Protein AF-A0A358HYI5-F1 (afdb_monomer)

Organism: NCBI:txid168935

Solvent-accessible surface area (backbone atoms only — not comparable to full-atom values): 5544 Å² total; per-residue (Å²): 116,71,69,62,54,53,60,59,51,48,58,60,52,54,54,55,54,52,51,54,52,51,51,53,50,51,51,50,52,52,49,50,50,56,52,50,48,67,70,64,60,53,47,58,78,75,46,72,65,93,48,80,35,73,45,78,46,78,45,68,49,70,71,65,97,48,68,67,61,52,51,52,50,52,53,51,70,72,36,86,46,51,75,44,76,46,77,46,80,56,52,92,81

Structure (mmCIF, N/CA/C/O backbone):
data_AF-A0A358HYI5-F1
#
_entry.id   AF-A0A358HYI5-F1
#
loop_
_atom_site.group_PDB
_atom_site.id
_atom_site.type_symbol
_atom_site.label_atom_id
_atom_site.label_alt_id
_atom_site.label_comp_id
_atom_site.label_asym_id
_atom_site.label_entity_id
_atom_site.label_seq_id
_atom_site.pdbx_PDB_ins_code
_atom_site.Cartn_x
_atom_site.Cartn_y
_atom_site.Cartn_z
_atom_site.occupancy
_atom_site.B_iso_or_equiv
_atom_site.auth_seq_id
_atom_site.auth_comp_id
_atom_site.auth_asym_id
_atom_site.auth_atom_id
_atom_site.pdbx_PDB_model_num
ATOM 1 N N . MET A 1 1 ? 47.842 -2.007 -53.124 1.00 54.81 1 MET A N 1
ATOM 2 C CA . MET A 1 1 ? 46.632 -1.238 -53.484 1.00 54.81 1 MET A CA 1
ATOM 3 C C . MET A 1 1 ? 45.331 -2.031 -53.332 1.00 54.81 1 MET A C 1
ATOM 5 O O . MET A 1 1 ? 44.345 -1.418 -52.960 1.00 54.81 1 MET A O 1
ATOM 9 N N . ALA A 1 2 ? 45.286 -3.355 -53.563 1.00 57.66 2 ALA A N 1
ATOM 10 C CA . ALA A 1 2 ? 44.083 -4.156 -53.260 1.00 57.66 2 ALA A CA 1
ATOM 11 C C . ALA A 1 2 ? 43.869 -4.386 -51.744 1.00 57.66 2 ALA A C 1
ATOM 13 O O . ALA A 1 2 ? 42.756 -4.249 -51.254 1.00 57.66 2 ALA A O 1
ATOM 14 N N . LEU A 1 3 ? 44.949 -4.627 -50.986 1.00 61.22 3 LEU A N 1
ATOM 15 C CA . LEU A 1 3 ? 44.914 -4.815 -49.524 1.00 61.22 3 LEU A CA 1
ATOM 16 C C . LEU A 1 3 ? 44.390 -3.588 -48.753 1.00 61.22 3 LEU A C 1
ATOM 18 O O . LEU A 1 3 ? 43.674 -3.732 -47.766 1.00 61.22 3 LEU A O 1
ATOM 22 N N . ASP A 1 4 ? 44.698 -2.377 -49.219 1.00 62.78 4 ASP A N 1
ATOM 23 C CA . ASP A 1 4 ? 44.260 -1.134 -48.570 1.00 62.78 4 ASP A CA 1
ATOM 24 C C . ASP A 1 4 ? 42.750 -0.891 -48.738 1.00 62.78 4 ASP A C 1
ATOM 26 O O . ASP A 1 4 ? 42.096 -0.338 -47.851 1.00 62.78 4 ASP A O 1
ATOM 30 N N . ALA A 1 5 ? 42.180 -1.337 -49.864 1.00 61.59 5 ALA A N 1
ATOM 31 C CA . ALA A 1 5 ? 40.752 -1.221 -50.152 1.00 61.59 5 ALA A CA 1
ATOM 32 C C . ALA A 1 5 ? 39.908 -2.149 -49.260 1.00 61.59 5 ALA A C 1
ATOM 34 O O . ALA A 1 5 ? 38.858 -1.731 -48.759 1.00 61.59 5 ALA A O 1
ATOM 35 N N . ASP A 1 6 ? 40.395 -3.362 -48.988 1.00 62.91 6 ASP A N 1
ATOM 36 C CA . ASP A 1 6 ? 39.712 -4.326 -48.118 1.00 62.91 6 ASP A CA 1
ATOM 37 C C . ASP A 1 6 ? 39.726 -3.893 -46.643 1.00 62.91 6 ASP A C 1
ATOM 39 O O . ASP A 1 6 ? 38.692 -3.952 -45.972 1.00 62.91 6 ASP A O 1
ATOM 43 N N . ILE A 1 7 ? 40.839 -3.333 -46.147 1.00 65.81 7 ILE A N 1
ATOM 44 C CA . ILE A 1 7 ? 40.928 -2.800 -44.771 1.00 65.81 7 ILE A CA 1
ATOM 45 C C . ILE A 1 7 ? 39.951 -1.627 -44.548 1.00 65.81 7 ILE A C 1
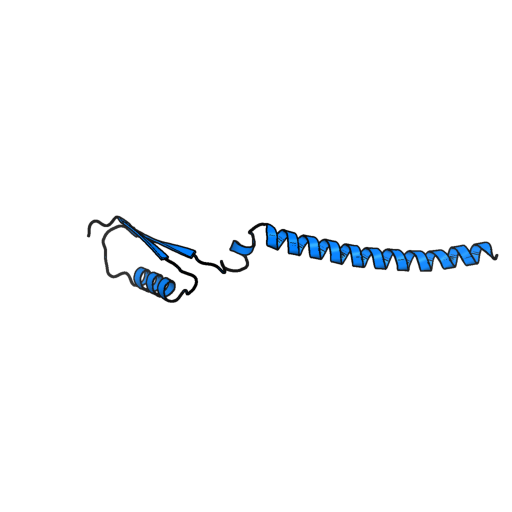ATOM 47 O O . ILE A 1 7 ? 39.370 -1.471 -43.465 1.00 65.81 7 ILE A O 1
ATOM 51 N N . LEU A 1 8 ? 39.721 -0.802 -45.573 1.00 62.44 8 LEU A N 1
ATOM 52 C CA . LEU A 1 8 ? 38.768 0.312 -45.517 1.00 62.44 8 LEU A CA 1
ATOM 53 C C . LEU A 1 8 ? 37.301 -0.152 -45.553 1.00 62.44 8 LEU A C 1
ATOM 55 O O . LEU A 1 8 ? 36.445 0.462 -44.900 1.00 62.44 8 LEU A O 1
ATOM 59 N N . LEU A 1 9 ? 36.998 -1.236 -46.275 1.00 62.25 9 LEU A N 1
ATOM 60 C CA . LEU A 1 9 ? 35.659 -1.834 -46.334 1.00 62.25 9 LEU A CA 1
ATOM 61 C C . LEU A 1 9 ? 35.267 -2.505 -45.011 1.00 62.25 9 LEU A C 1
ATOM 63 O O . LEU A 1 9 ? 34.123 -2.360 -44.557 1.00 62.25 9 LEU A O 1
ATOM 67 N N . ASP A 1 10 ? 36.214 -3.162 -44.345 1.00 61.56 10 ASP A N 1
ATOM 68 C CA . ASP A 1 10 ? 35.930 -3.939 -43.138 1.00 61.56 10 ASP A CA 1
ATOM 69 C C . ASP A 1 10 ? 35.599 -3.056 -41.923 1.00 61.56 10 ASP A C 1
ATOM 71 O O . ASP A 1 10 ? 34.673 -3.336 -41.152 1.00 61.56 10 ASP A O 1
ATOM 75 N N . ARG A 1 11 ? 36.225 -1.873 -41.825 1.00 62.28 11 ARG A N 1
ATOM 76 C CA . ARG A 1 11 ? 35.880 -0.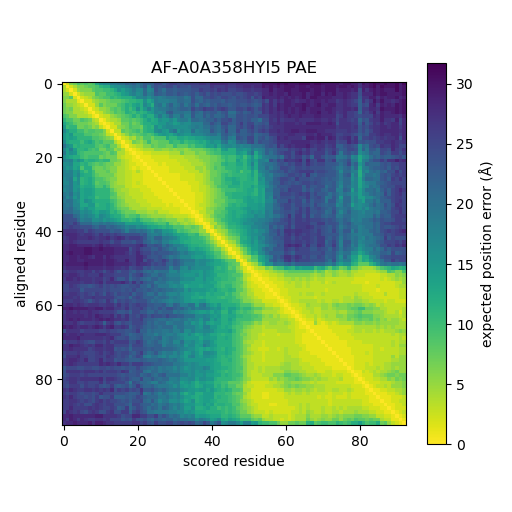855 -40.811 1.00 62.28 11 ARG A CA 1
ATOM 77 C C . ARG A 1 11 ? 34.415 -0.411 -40.868 1.00 62.28 11 ARG A C 1
ATOM 79 O O . ARG A 1 11 ? 33.824 -0.093 -39.831 1.00 62.28 11 ARG A O 1
ATOM 86 N N . ARG A 1 12 ? 33.807 -0.374 -42.059 1.00 60.69 12 ARG A N 1
ATOM 87 C CA . ARG A 1 12 ? 32.389 0.001 -42.228 1.00 60.69 12 ARG A CA 1
ATOM 88 C C . ARG A 1 12 ? 31.449 -1.130 -41.814 1.00 60.69 12 ARG A C 1
ATOM 90 O O . ARG A 1 12 ? 30.383 -0.855 -41.257 1.00 60.69 12 ARG A O 1
ATOM 97 N N . ARG A 1 13 ? 31.838 -2.388 -42.050 1.00 58.28 13 ARG A N 1
ATOM 98 C CA . ARG A 1 13 ? 31.078 -3.574 -41.624 1.00 58.28 13 ARG A CA 1
ATOM 99 C C . ARG A 1 13 ? 31.120 -3.767 -40.111 1.00 58.28 13 ARG A C 1
ATOM 101 O O . ARG A 1 13 ? 30.063 -3.962 -39.508 1.00 58.28 13 ARG A O 1
ATOM 108 N N . LEU A 1 14 ? 32.293 -3.611 -39.498 1.00 59.66 14 LEU A N 1
ATOM 109 C CA . LEU A 1 14 ? 32.480 -3.739 -38.048 1.00 59.66 14 LEU A CA 1
ATOM 110 C C . LEU A 1 14 ? 31.653 -2.710 -37.260 1.00 59.66 14 LEU A C 1
ATOM 112 O O . LEU A 1 14 ? 31.036 -3.046 -36.254 1.00 59.66 14 LEU A O 1
ATOM 116 N N . LYS A 1 15 ? 31.519 -1.469 -37.753 1.00 60.12 15 LYS A N 1
ATOM 117 C CA . LYS A 1 15 ? 30.635 -0.470 -37.118 1.00 60.12 15 LYS A CA 1
ATOM 118 C C . LYS A 1 15 ? 29.158 -0.884 -37.106 1.00 60.12 15 LYS A C 1
ATOM 120 O O . LYS A 1 15 ? 28.452 -0.595 -36.141 1.00 60.12 15 LYS A O 1
ATOM 125 N N . LYS A 1 16 ? 28.680 -1.562 -38.156 1.00 64.19 16 LYS A N 1
ATOM 126 C CA . LYS A 1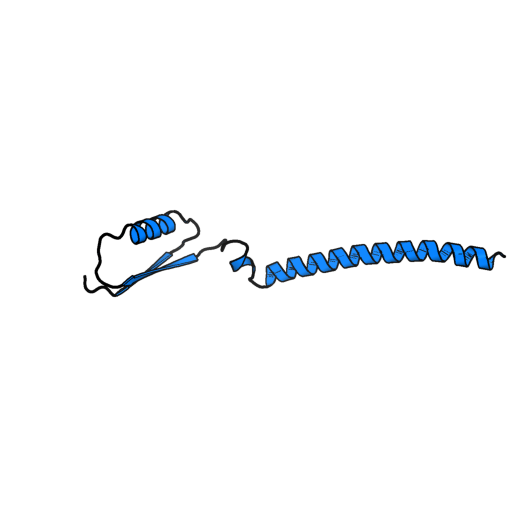 16 ? 27.281 -2.012 -38.244 1.00 64.19 16 LYS A CA 1
ATOM 127 C C . LYS A 1 16 ? 26.994 -3.209 -37.342 1.00 64.19 16 LYS A C 1
ATOM 129 O O . LYS A 1 16 ? 25.888 -3.292 -36.813 1.00 64.19 16 LYS A O 1
ATOM 134 N N . SER A 1 17 ? 27.952 -4.118 -37.150 1.00 65.31 17 SER A N 1
ATOM 135 C CA . SER A 1 17 ? 27.758 -5.255 -36.242 1.00 65.31 17 SER A CA 1
ATOM 136 C C . SER A 1 17 ? 27.706 -4.791 -34.788 1.00 65.31 17 SER A C 1
ATOM 138 O O . SER A 1 17 ? 26.790 -5.174 -34.063 1.00 65.31 17 SER A O 1
ATOM 140 N N . VAL A 1 18 ? 28.603 -3.883 -34.393 1.00 72.38 18 VAL A N 1
ATOM 141 C CA . VAL A 1 18 ? 28.646 -3.342 -33.028 1.00 72.38 18 VAL A CA 1
ATOM 142 C C . VAL A 1 18 ? 27.363 -2.583 -32.693 1.00 72.38 18 VAL A C 1
ATOM 144 O O . VAL A 1 18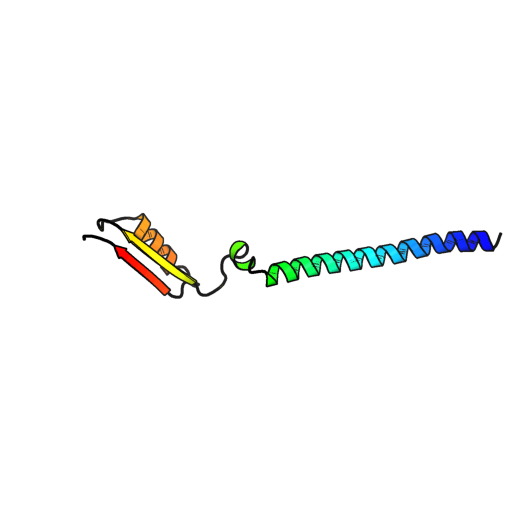 ? 26.850 -2.721 -31.588 1.00 72.38 18 VAL A O 1
ATOM 147 N N . PHE A 1 19 ? 26.778 -1.836 -33.637 1.00 75.25 19 PHE A N 1
ATOM 148 C CA . PHE A 1 19 ? 25.510 -1.145 -33.383 1.00 75.25 19 PHE A CA 1
ATOM 149 C C . PHE A 1 19 ? 24.350 -2.112 -33.095 1.00 75.25 19 PHE A C 1
ATOM 151 O O . PHE A 1 19 ? 23.582 -1.870 -32.168 1.00 75.25 19 PHE A O 1
ATOM 158 N N . ARG A 1 20 ? 24.255 -3.241 -33.814 1.00 80.44 20 ARG A N 1
ATOM 159 C CA . ARG A 1 20 ? 23.235 -4.271 -33.529 1.00 80.44 20 ARG A CA 1
ATOM 160 C C . ARG A 1 20 ? 23.392 -4.831 -32.121 1.00 80.44 20 ARG A C 1
ATOM 162 O O . ARG A 1 20 ? 22.411 -4.928 -31.392 1.00 80.44 20 ARG A O 1
ATOM 169 N N . TRP A 1 21 ? 24.628 -5.126 -31.724 1.00 88.75 21 TRP A N 1
ATOM 170 C CA . TRP A 1 21 ? 24.925 -5.594 -30.371 1.00 88.75 21 TRP A CA 1
ATOM 171 C C . TRP A 1 21 ? 24.594 -4.551 -29.303 1.00 88.75 21 TRP A C 1
ATOM 173 O O . TRP A 1 21 ? 24.082 -4.914 -28.250 1.00 88.75 21 TRP A O 1
ATOM 183 N N . ARG A 1 22 ? 24.793 -3.256 -29.582 1.00 86.19 22 ARG A N 1
ATOM 184 C CA . ARG A 1 22 ? 24.390 -2.178 -28.663 1.00 86.19 22 ARG A CA 1
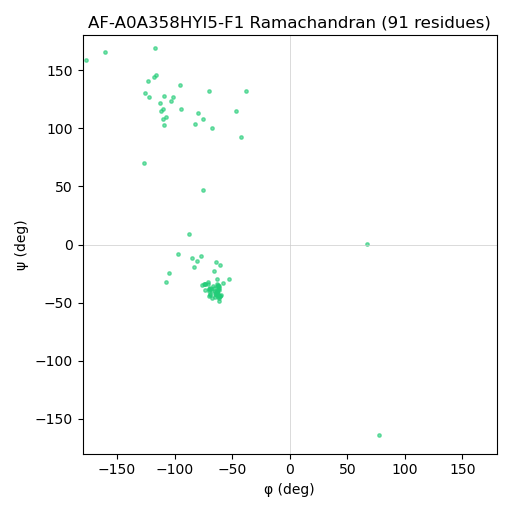ATOM 185 C C . ARG A 1 22 ? 22.874 -2.104 -28.476 1.00 86.19 22 ARG A C 1
ATOM 187 O O . ARG A 1 22 ? 22.433 -1.909 -27.351 1.00 86.19 22 ARG A O 1
ATOM 194 N N . VAL A 1 23 ? 22.086 -2.293 -29.536 1.00 87.81 23 VAL A N 1
ATOM 195 C CA . VAL A 1 23 ? 20.613 -2.308 -29.446 1.00 87.81 23 VAL A CA 1
ATOM 196 C C . VAL A 1 23 ? 20.122 -3.528 -28.668 1.00 87.81 23 VAL A C 1
ATOM 198 O O . VAL A 1 23 ? 19.310 -3.382 -27.760 1.00 87.81 23 VAL A O 1
ATOM 201 N N . VAL A 1 24 ? 20.655 -4.717 -28.965 1.00 90.25 24 VAL A N 1
ATOM 202 C CA . VAL A 1 24 ? 20.304 -5.947 -28.235 1.00 90.25 24 VAL A CA 1
ATOM 203 C C . VAL A 1 24 ? 20.666 -5.825 -26.754 1.00 90.25 24 VAL A C 1
ATOM 205 O O . VAL A 1 24 ? 19.845 -6.150 -25.903 1.00 90.25 24 VAL A O 1
ATOM 208 N N . ALA A 1 25 ? 21.852 -5.299 -26.436 1.00 89.75 25 ALA A N 1
ATOM 209 C CA . ALA A 1 25 ? 22.267 -5.069 -25.055 1.00 89.75 25 ALA A CA 1
ATOM 210 C C . ALA A 1 25 ? 21.353 -4.062 -24.340 1.00 89.75 25 ALA A C 1
ATOM 212 O O . ALA A 1 25 ? 20.958 -4.305 -23.205 1.00 89.75 25 ALA A O 1
ATOM 213 N N . ALA A 1 26 ? 20.969 -2.966 -25.003 1.00 91.25 26 ALA A N 1
ATOM 214 C CA . ALA A 1 26 ? 20.044 -1.991 -24.430 1.00 91.25 26 ALA A CA 1
ATOM 215 C C . ALA A 1 26 ? 18.672 -2.613 -24.122 1.00 91.25 26 ALA A C 1
ATOM 217 O O . ALA A 1 26 ? 18.145 -2.411 -23.030 1.00 91.25 26 ALA A O 1
ATOM 218 N N . ILE A 1 27 ? 18.125 -3.417 -25.041 1.00 92.38 27 ILE A N 1
ATOM 219 C CA . ILE A 1 27 ? 16.857 -4.133 -24.834 1.00 92.38 27 ILE A CA 1
ATOM 220 C C . ILE A 1 27 ? 16.986 -5.146 -23.691 1.00 92.38 27 ILE A C 1
ATOM 222 O O . ILE A 1 27 ? 16.102 -5.218 -22.843 1.00 92.38 27 ILE A O 1
ATOM 226 N N . ALA A 1 28 ? 18.090 -5.895 -23.632 1.00 92.75 28 ALA A N 1
ATOM 227 C CA . ALA A 1 28 ? 18.333 -6.864 -22.568 1.00 92.75 28 ALA A CA 1
ATOM 228 C C . ALA A 1 28 ? 18.414 -6.192 -21.188 1.00 92.75 28 ALA A C 1
ATOM 230 O O . ALA A 1 28 ? 17.790 -6.665 -20.243 1.00 92.75 28 ALA A O 1
ATOM 231 N N . VAL A 1 29 ? 19.118 -5.060 -21.076 1.00 93.44 29 VAL A N 1
ATOM 232 C CA . VAL A 1 29 ? 19.176 -4.274 -19.833 1.00 93.44 29 VAL A CA 1
ATOM 233 C C . VAL A 1 29 ? 17.786 -3.773 -19.445 1.00 93.44 29 VAL A C 1
ATOM 235 O O . VAL A 1 29 ? 17.389 -3.928 -18.292 1.00 93.44 29 VAL A O 1
ATOM 238 N N . LEU A 1 30 ? 17.021 -3.232 -20.399 1.00 91.75 30 LEU A N 1
ATOM 239 C CA . LEU A 1 30 ? 15.657 -2.767 -20.143 1.00 91.75 30 LEU A CA 1
ATOM 240 C C . LEU A 1 30 ? 14.759 -3.911 -19.639 1.00 91.75 30 LEU A C 1
ATOM 242 O O . LEU A 1 30 ? 14.033 -3.743 -18.664 1.00 91.75 30 LEU A O 1
ATOM 246 N N . ALA A 1 31 ? 14.852 -5.091 -20.258 1.00 88.94 31 ALA A N 1
ATOM 247 C CA . ALA A 1 31 ? 14.101 -6.276 -19.855 1.00 88.94 31 ALA A CA 1
ATOM 248 C C . ALA A 1 31 ? 14.485 -6.758 -18.446 1.00 88.94 31 ALA A C 1
ATOM 250 O O . ALA A 1 31 ? 13.603 -7.072 -17.652 1.00 88.94 31 ALA A O 1
ATOM 251 N N . VAL A 1 32 ? 15.778 -6.764 -18.103 1.00 88.94 32 VAL A N 1
ATOM 252 C CA . VAL A 1 32 ? 16.251 -7.120 -16.754 1.00 88.94 32 VAL A CA 1
ATOM 253 C C . VAL A 1 32 ? 15.728 -6.138 -15.709 1.00 88.94 32 VAL A C 1
ATOM 255 O O . VAL A 1 32 ? 15.300 -6.573 -14.644 1.00 88.94 32 VAL A O 1
ATOM 258 N N . ILE A 1 33 ? 15.709 -4.837 -16.011 1.00 85.38 33 ILE A N 1
ATOM 259 C CA . ILE A 1 33 ? 15.136 -3.826 -15.113 1.00 85.38 33 ILE A CA 1
ATOM 260 C C . ILE A 1 33 ? 13.644 -4.095 -14.901 1.00 85.38 33 ILE A C 1
ATOM 262 O O . ILE A 1 33 ? 13.202 -4.148 -13.759 1.00 85.38 33 ILE A O 1
ATOM 266 N N . LEU A 1 34 ? 12.879 -4.319 -15.974 1.00 81.94 34 LEU A N 1
ATOM 267 C CA . LEU A 1 34 ? 11.436 -4.576 -15.892 1.00 81.94 34 LEU A CA 1
ATOM 268 C C . LEU A 1 34 ? 11.111 -5.851 -15.098 1.00 81.94 34 LEU A C 1
ATOM 270 O O . LEU A 1 34 ? 10.238 -5.834 -14.232 1.00 81.94 34 LEU A O 1
ATOM 274 N N . ILE A 1 35 ? 11.837 -6.944 -15.348 1.00 81.44 35 ILE A N 1
ATOM 275 C CA . ILE A 1 35 ? 11.655 -8.217 -14.635 1.00 81.44 35 ILE A CA 1
ATOM 276 C C . ILE A 1 35 ? 12.109 -8.091 -13.174 1.00 81.44 35 ILE A C 1
ATOM 278 O O . ILE A 1 35 ? 11.425 -8.564 -12.267 1.00 81.44 35 ILE A O 1
ATOM 282 N N . GLY A 1 36 ? 13.240 -7.423 -12.932 1.00 77.06 36 GLY A N 1
ATOM 283 C CA . GLY A 1 36 ? 13.758 -7.168 -11.590 1.00 77.06 36 GLY A CA 1
ATOM 284 C C . GLY A 1 36 ? 12.798 -6.324 -10.753 1.00 77.06 36 GLY A C 1
ATOM 285 O O . GLY A 1 36 ? 12.578 -6.624 -9.581 1.00 77.06 36 GLY A O 1
ATOM 286 N N . LEU A 1 37 ? 12.156 -5.321 -11.354 1.00 67.81 37 LEU A N 1
ATOM 287 C CA . LEU A 1 37 ? 11.147 -4.508 -10.674 1.00 67.81 37 LEU A CA 1
ATOM 288 C C . LEU A 1 37 ? 9.870 -5.306 -10.372 1.00 67.81 37 LEU A C 1
ATOM 290 O O . LEU A 1 37 ? 9.311 -5.176 -9.285 1.00 67.81 37 LEU A O 1
ATOM 294 N N . ALA A 1 38 ? 9.449 -6.184 -11.286 1.00 62.78 38 ALA A N 1
ATOM 295 C CA . ALA A 1 38 ? 8.287 -7.046 -11.076 1.00 62.78 38 ALA A CA 1
ATOM 296 C C . ALA A 1 38 ? 8.508 -8.087 -9.958 1.00 62.78 38 ALA A C 1
ATOM 298 O O . ALA A 1 38 ? 7.583 -8.387 -9.204 1.00 62.78 38 ALA A O 1
ATOM 299 N N . GLY A 1 39 ? 9.727 -8.623 -9.824 1.00 60.72 39 GLY A N 1
ATOM 300 C CA . GLY A 1 39 ? 10.060 -9.655 -8.833 1.00 60.72 39 GLY A CA 1
ATOM 301 C C . GLY A 1 39 ? 10.395 -9.139 -7.428 1.00 60.72 39 GLY A C 1
ATOM 302 O O . GLY A 1 39 ? 10.320 -9.898 -6.467 1.00 60.72 39 GLY A O 1
ATOM 303 N N . THR A 1 40 ? 10.754 -7.862 -7.272 1.00 58.91 40 THR A N 1
ATOM 304 C CA . THR A 1 40 ? 11.281 -7.318 -6.001 1.00 58.91 40 THR A CA 1
ATOM 305 C C . THR A 1 40 ? 10.212 -6.819 -5.026 1.00 58.91 40 THR A C 1
ATOM 307 O O . THR A 1 40 ? 10.541 -6.205 -4.017 1.00 58.91 40 THR A O 1
ATOM 310 N N . GLY A 1 41 ? 8.921 -7.057 -5.280 1.00 53.50 41 GLY A N 1
ATOM 311 C CA . GLY A 1 41 ? 7.850 -6.610 -4.377 1.00 53.50 41 GLY A CA 1
ATOM 312 C C . GLY A 1 41 ? 7.686 -5.084 -4.290 1.00 53.50 41 GLY A C 1
ATOM 313 O O . GLY A 1 41 ? 6.766 -4.619 -3.622 1.00 53.50 41 GLY A O 1
ATOM 314 N N . LEU A 1 42 ? 8.505 -4.312 -5.021 1.00 49.81 42 LEU A N 1
ATOM 315 C CA . LEU A 1 42 ? 8.376 -2.864 -5.241 1.00 49.81 42 LEU A CA 1
ATOM 316 C C . LEU A 1 42 ? 7.057 -2.489 -5.931 1.00 49.81 42 LEU A C 1
ATOM 318 O O . LEU A 1 42 ? 6.606 -1.350 -5.807 1.00 49.81 42 LEU A O 1
ATOM 322 N N . ASN A 1 43 ? 6.386 -3.460 -6.561 1.00 51.38 43 ASN A N 1
ATOM 323 C CA . ASN A 1 43 ? 4.992 -3.318 -6.972 1.00 51.38 43 ASN A CA 1
ATOM 324 C C . ASN A 1 43 ? 4.086 -2.879 -5.819 1.00 51.38 43 ASN A C 1
ATOM 326 O O . ASN A 1 43 ? 3.160 -2.143 -6.091 1.00 51.38 43 ASN A O 1
ATOM 330 N N . LYS A 1 44 ? 4.366 -3.218 -4.550 1.00 50.84 44 LYS A N 1
ATOM 331 C CA . LYS A 1 44 ? 3.540 -2.779 -3.410 1.00 50.84 44 LYS A CA 1
ATOM 332 C C . LYS A 1 44 ? 3.564 -1.265 -3.160 1.00 50.84 44 LYS A C 1
ATOM 334 O O . LYS A 1 44 ? 2.653 -0.764 -2.514 1.00 50.84 44 LYS A O 1
ATOM 339 N N . GLY A 1 45 ? 4.603 -0.555 -3.611 1.00 46.56 45 GLY A N 1
ATOM 340 C CA . GLY A 1 45 ? 4.774 0.879 -3.347 1.00 46.56 45 GLY A CA 1
ATOM 341 C C . GLY A 1 45 ? 4.480 1.797 -4.536 1.00 46.56 45 GLY A C 1
ATOM 342 O O . GLY A 1 45 ? 4.176 2.965 -4.324 1.00 46.56 45 GLY A O 1
ATOM 343 N N . VAL A 1 46 ? 4.581 1.297 -5.775 1.00 50.66 46 VAL A N 1
ATOM 344 C CA . VAL A 1 46 ? 4.449 2.118 -7.002 1.00 50.66 46 VAL A CA 1
ATOM 345 C C . VAL A 1 46 ? 3.135 1.859 -7.746 1.00 50.66 46 VAL A C 1
ATOM 347 O O . VAL A 1 46 ? 2.566 2.781 -8.323 1.00 50.66 46 VAL A O 1
ATOM 350 N N . PHE A 1 47 ? 2.623 0.630 -7.697 1.00 52.03 47 PHE A N 1
ATOM 351 C CA . PHE A 1 47 ? 1.279 0.286 -8.146 1.00 52.03 47 PHE A CA 1
ATOM 352 C C . PHE A 1 47 ? 0.489 -0.015 -6.878 1.00 52.03 47 PHE A C 1
ATOM 354 O O . PHE A 1 47 ? 0.722 -1.053 -6.270 1.00 52.03 47 PHE A O 1
ATOM 361 N N . GLY A 1 48 ? -0.354 0.918 -6.419 1.00 51.91 48 GLY A N 1
ATOM 362 C CA . GLY A 1 48 ? -1.157 0.748 -5.199 1.00 51.91 48 GLY A CA 1
ATOM 363 C C . GLY A 1 48 ? -1.654 -0.690 -5.069 1.00 51.91 48 GLY A C 1
ATOM 364 O O . GLY A 1 48 ? -2.053 -1.281 -6.067 1.00 51.91 48 GLY A O 1
ATOM 365 N N . THR A 1 49 ? -1.478 -1.277 -3.886 1.00 55.03 49 THR A N 1
ATOM 366 C CA . THR A 1 49 ? -1.660 -2.703 -3.591 1.00 55.03 49 THR A CA 1
ATOM 367 C C . THR A 1 49 ? -2.911 -3.284 -4.262 1.00 55.03 49 THR A C 1
ATOM 369 O O . THR A 1 49 ? -3.981 -3.235 -3.680 1.00 55.03 49 THR A O 1
ATOM 372 N N . LEU A 1 50 ? -2.757 -3.839 -5.471 1.00 57.72 50 LEU A N 1
ATOM 373 C CA . LEU A 1 50 ? -3.819 -4.409 -6.321 1.00 57.72 50 LEU A CA 1
ATOM 374 C C . LEU A 1 50 ? -4.284 -5.779 -5.802 1.00 57.72 50 LEU A C 1
ATOM 376 O O . LEU A 1 50 ? -4.319 -6.768 -6.537 1.00 57.72 50 LEU A O 1
ATOM 380 N N . GLY A 1 51 ? -4.535 -5.892 -4.505 1.00 68.31 51 GLY A N 1
ATOM 381 C CA . GLY A 1 51 ? -4.937 -7.157 -3.927 1.00 68.31 51 GLY A CA 1
ATOM 382 C C . GLY A 1 51 ? -5.624 -7.023 -2.578 1.00 68.31 51 GLY A C 1
ATOM 383 O O . GLY A 1 51 ? -5.501 -5.984 -1.931 1.00 68.31 51 GLY A O 1
ATOM 384 N N . PRO A 1 52 ? -6.283 -8.114 -2.143 1.00 76.50 52 PRO A N 1
ATOM 385 C CA . PRO A 1 52 ? -6.998 -8.195 -0.879 1.00 76.50 52 PRO A CA 1
ATOM 386 C C . PRO A 1 52 ? -6.166 -7.640 0.274 1.00 76.50 52 PRO A C 1
ATOM 388 O O . PRO A 1 52 ? -5.120 -8.203 0.617 1.00 76.50 52 PRO A O 1
ATOM 391 N N . ARG A 1 53 ? -6.624 -6.546 0.878 1.00 78.94 53 ARG A N 1
ATOM 392 C CA . ARG A 1 53 ? -5.985 -5.939 2.044 1.00 78.94 53 ARG A CA 1
ATOM 393 C C . ARG A 1 53 ? -6.897 -6.000 3.257 1.00 78.94 53 ARG A C 1
ATOM 395 O O . ARG A 1 53 ? -8.116 -5.914 3.153 1.00 78.94 53 ARG A O 1
ATOM 402 N N . ILE A 1 54 ? -6.275 -6.154 4.416 1.00 84.62 54 ILE A N 1
ATOM 403 C CA . ILE A 1 54 ? -6.940 -6.017 5.707 1.00 84.62 54 ILE A CA 1
ATOM 404 C C . ILE A 1 54 ? -6.561 -4.640 6.240 1.00 84.62 54 ILE A C 1
ATOM 406 O O . ILE A 1 54 ? -5.375 -4.299 6.265 1.00 84.62 54 ILE A O 1
ATOM 410 N N . VAL A 1 55 ? -7.559 -3.844 6.610 1.00 89.69 55 VAL A N 1
ATOM 411 C CA . VAL A 1 55 ? -7.356 -2.511 7.187 1.00 89.69 55 VAL A CA 1
ATOM 412 C C . VAL A 1 55 ? -7.399 -2.616 8.704 1.00 89.69 55 VAL A C 1
ATOM 414 O O . VAL A 1 55 ? -8.234 -3.323 9.258 1.00 89.69 55 VAL A O 1
ATOM 417 N N . GLU A 1 56 ? -6.494 -1.922 9.380 1.00 89.38 56 GLU A N 1
ATOM 418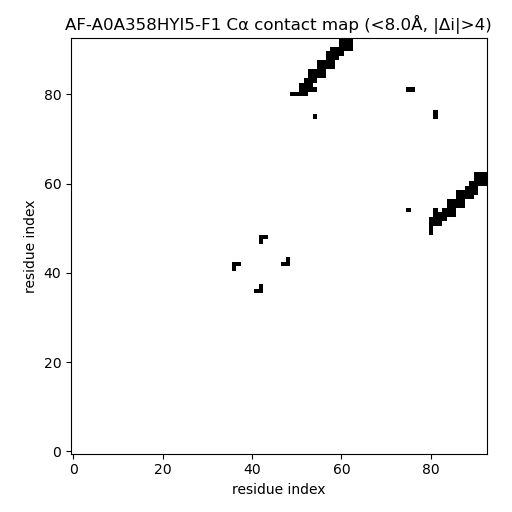 C CA . GLU A 1 56 ? -6.462 -1.836 10.837 1.00 89.38 56 GLU A CA 1
ATOM 419 C C . GLU A 1 56 ? -6.869 -0.424 11.260 1.00 89.38 56 GLU A C 1
ATOM 421 O O . GLU A 1 56 ? -6.323 0.558 10.755 1.00 89.38 56 GLU A O 1
ATOM 426 N N . VAL A 1 57 ? -7.845 -0.331 12.161 1.00 89.88 57 VAL A N 1
ATOM 427 C CA . VAL A 1 57 ? -8.367 0.926 12.704 1.00 89.88 57 VAL A CA 1
ATOM 428 C C . VAL A 1 57 ? -8.208 0.895 14.216 1.00 89.88 57 VAL A C 1
ATOM 430 O O . VAL A 1 57 ? -8.676 -0.034 14.871 1.00 89.88 57 VAL A O 1
ATOM 433 N N . THR A 1 58 ? -7.582 1.923 14.777 1.00 89.75 58 THR A N 1
ATOM 434 C CA . THR A 1 58 ? -7.362 2.039 16.221 1.00 89.75 58 THR A CA 1
ATOM 435 C C . THR A 1 58 ? -8.185 3.194 16.774 1.00 89.75 58 THR A C 1
ATOM 437 O O . THR A 1 58 ? -8.033 4.333 16.340 1.00 89.75 58 THR A O 1
ATOM 440 N N . ILE A 1 59 ? -9.062 2.890 17.727 1.00 89.50 59 ILE A N 1
ATOM 441 C CA . ILE A 1 59 ? -9.916 3.838 18.441 1.00 89.50 59 ILE A CA 1
ATOM 442 C C . ILE A 1 59 ? -9.363 3.965 19.859 1.00 89.50 59 ILE A C 1
ATOM 444 O O . ILE A 1 59 ? -9.455 3.028 20.655 1.00 89.50 59 ILE A O 1
ATOM 448 N N . GLU A 1 60 ? -8.783 5.119 20.172 1.00 89.12 60 GLU A N 1
ATOM 449 C CA . GLU A 1 60 ? -8.185 5.421 21.473 1.00 89.12 60 GLU A CA 1
ATOM 450 C C . GLU A 1 60 ? -8.894 6.592 22.152 1.00 89.12 60 GLU A C 1
ATOM 452 O O . GLU A 1 60 ? -9.277 7.566 21.507 1.00 89.12 60 GLU A O 1
ATOM 457 N N . GLY A 1 61 ? -9.013 6.528 23.478 1.00 88.12 61 GLY A N 1
ATOM 458 C CA . GLY A 1 61 ? -9.614 7.608 24.258 1.00 88.12 61 GLY A CA 1
ATOM 459 C C . GLY A 1 61 ? -11.140 7.625 24.178 1.00 88.12 61 GLY A C 1
ATOM 460 O O . GLY A 1 61 ? -11.767 6.619 23.868 1.00 88.12 61 GLY A O 1
ATOM 461 N N . VAL A 1 62 ? -11.755 8.741 24.566 1.00 87.25 62 VAL A N 1
ATOM 462 C CA . VAL A 1 62 ? -13.220 8.850 24.695 1.00 87.25 62 VAL A CA 1
ATOM 463 C C . VAL A 1 62 ? -13.876 8.821 23.315 1.00 87.25 62 VAL A C 1
ATOM 465 O O . VAL A 1 62 ? -13.454 9.559 22.425 1.00 87.25 62 VAL A O 1
ATOM 468 N N . ILE A 1 63 ? -14.916 8.002 23.148 1.00 86.56 63 ILE A N 1
ATOM 469 C CA . ILE A 1 63 ? -15.683 7.933 21.905 1.00 86.56 63 ILE A CA 1
ATOM 470 C C . ILE A 1 63 ? -16.570 9.171 21.831 1.00 86.56 63 ILE A C 1
ATOM 472 O O . ILE A 1 63 ? -17.560 9.325 22.546 1.00 86.56 63 ILE A O 1
ATOM 476 N N . THR A 1 64 ? -16.198 10.071 20.934 1.00 89.50 64 THR A N 1
ATOM 477 C CA . THR A 1 64 ? -17.003 11.231 20.564 1.00 89.50 64 THR A CA 1
ATOM 478 C C . THR A 1 64 ? -17.389 11.149 19.097 1.00 89.50 64 THR A C 1
ATOM 480 O O . THR A 1 64 ? -16.869 10.326 18.346 1.00 89.50 64 THR A O 1
ATOM 483 N N . GLU A 1 65 ? -18.300 12.016 18.670 1.00 86.94 65 GLU A N 1
ATOM 484 C CA . GLU A 1 65 ? -18.601 12.179 17.253 1.00 86.94 65 GLU A CA 1
ATOM 485 C C . GLU A 1 65 ? -17.382 12.796 16.548 1.00 86.94 65 GLU A C 1
ATOM 487 O O . GLU A 1 65 ? -17.117 13.992 16.669 1.00 86.94 65 GLU A O 1
ATOM 492 N N . ASP A 1 66 ? -16.602 11.947 15.874 1.00 88.88 66 ASP A N 1
ATOM 493 C CA . ASP A 1 66 ? -15.429 12.341 15.097 1.00 88.88 66 ASP A CA 1
ATOM 494 C C . ASP A 1 66 ? -15.713 12.155 13.595 1.00 88.88 66 ASP A C 1
ATOM 496 O O . ASP A 1 66 ? -15.763 11.016 13.113 1.00 88.88 66 ASP A O 1
ATOM 500 N N . PRO A 1 67 ? -15.894 13.249 12.834 1.00 89.44 67 PRO A N 1
ATOM 501 C CA . PRO A 1 67 ? -16.146 13.165 11.400 1.00 89.44 67 PRO A CA 1
ATOM 502 C C . PRO A 1 67 ? -14.974 12.537 10.637 1.00 89.44 67 PRO A C 1
ATOM 504 O O . PRO A 1 67 ? -15.205 11.855 9.646 1.00 89.44 67 PRO A O 1
ATOM 507 N N . TYR A 1 68 ? -13.731 12.680 11.110 1.00 87.50 68 TYR A N 1
ATOM 508 C CA . TYR A 1 68 ? -12.573 12.080 10.444 1.00 87.50 68 TYR A CA 1
ATOM 509 C C . TYR A 1 68 ? -12.569 10.558 10.565 1.00 87.50 68 TYR A C 1
ATOM 511 O O . TYR A 1 68 ? -12.205 9.866 9.614 1.00 87.50 68 TYR A O 1
ATOM 519 N N . LEU A 1 69 ? -12.989 10.028 11.717 1.00 88.25 69 LEU A N 1
ATOM 520 C CA . LEU A 1 69 ? -13.144 8.588 11.909 1.00 88.25 69 LEU A CA 1
ATOM 521 C C . LEU A 1 69 ? -14.251 8.035 11.005 1.00 88.25 69 LEU A C 1
ATOM 523 O O . LEU A 1 69 ? -14.071 6.984 10.390 1.00 88.25 69 LEU A O 1
ATOM 527 N N . LEU A 1 70 ? -15.374 8.748 10.900 1.00 91.56 70 LEU A N 1
ATOM 528 C CA . LEU A 1 70 ? -16.488 8.358 10.034 1.00 91.56 70 LEU A CA 1
ATOM 529 C C . LEU A 1 70 ? -16.096 8.383 8.553 1.00 91.56 70 LEU A C 1
ATOM 531 O O . LEU A 1 70 ? -16.349 7.409 7.848 1.00 91.56 70 LEU A O 1
ATOM 535 N N . ASP A 1 71 ? -15.416 9.436 8.104 1.00 91.19 71 ASP A N 1
ATOM 536 C CA . ASP A 1 71 ? -14.930 9.552 6.726 1.00 91.19 71 ASP A CA 1
ATOM 537 C C . ASP A 1 71 ? -13.897 8.463 6.402 1.00 91.19 71 ASP A C 1
ATOM 539 O O . ASP A 1 71 ? -13.922 7.876 5.319 1.00 91.19 71 ASP A O 1
ATOM 543 N N . ALA A 1 72 ? -13.007 8.146 7.348 1.00 87.19 72 ALA A N 1
ATOM 544 C CA . ALA A 1 72 ? -12.037 7.067 7.186 1.00 87.19 72 ALA A CA 1
ATOM 545 C C . ALA A 1 72 ? -12.719 5.696 7.066 1.00 87.19 72 ALA A C 1
ATOM 547 O O . ALA A 1 72 ? -12.319 4.888 6.230 1.00 87.19 72 ALA A O 1
ATOM 548 N N . LEU A 1 73 ? -13.755 5.432 7.864 1.00 89.12 73 LEU A N 1
ATOM 549 C CA . LEU A 1 73 ? -14.532 4.194 7.772 1.00 89.12 73 LEU A CA 1
ATOM 550 C C . LEU A 1 73 ? -15.327 4.116 6.462 1.00 89.12 73 LEU A C 1
ATOM 552 O O . LEU A 1 73 ? -15.335 3.060 5.835 1.00 89.12 73 LEU A O 1
ATOM 556 N N . ALA A 1 74 ? -15.917 5.225 6.010 1.00 90.38 74 ALA A N 1
ATOM 557 C CA . ALA A 1 74 ? -16.615 5.298 4.727 1.00 90.38 74 ALA A CA 1
ATOM 558 C C . ALA A 1 74 ? -15.665 5.043 3.544 1.00 90.38 74 ALA A C 1
ATOM 560 O O . ALA A 1 74 ? -15.991 4.294 2.626 1.00 90.38 74 ALA A O 1
ATOM 561 N N . ALA A 1 75 ? -14.448 5.593 3.594 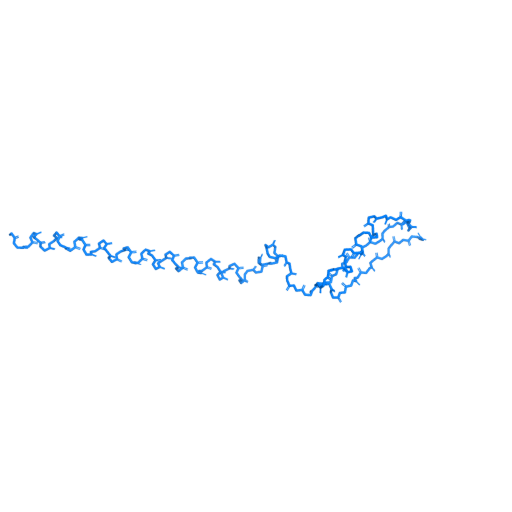1.00 87.62 75 ALA A N 1
ATOM 562 C CA . ALA A 1 75 ? -13.428 5.336 2.580 1.00 87.62 75 ALA A CA 1
ATOM 563 C C . ALA A 1 75 ? -12.999 3.859 2.537 1.00 87.62 75 ALA A C 1
ATOM 565 O O . ALA A 1 75 ? -12.682 3.337 1.471 1.00 87.62 75 ALA A O 1
ATOM 566 N N . VAL A 1 76 ? -12.987 3.182 3.689 1.00 87.69 76 VAL A N 1
ATOM 567 C CA . VAL A 1 76 ? -12.692 1.745 3.783 1.00 87.69 76 VAL A CA 1
ATOM 568 C C . VAL A 1 76 ? -13.856 0.897 3.266 1.00 87.69 76 VAL A C 1
ATOM 570 O O . VAL A 1 76 ? -13.614 -0.150 2.673 1.00 87.69 76 VAL A O 1
ATOM 573 N N . GLU A 1 77 ? -15.099 1.340 3.460 1.00 87.12 77 GLU A N 1
ATOM 574 C CA . GLU A 1 77 ? -16.296 0.684 2.917 1.00 87.12 77 GLU A CA 1
ATOM 575 C C . GLU A 1 77 ? -16.350 0.745 1.382 1.00 87.12 77 GLU A C 1
ATOM 577 O O . GLU A 1 77 ? -16.761 -0.222 0.740 1.00 87.12 77 GLU A O 1
ATOM 582 N N . GLU A 1 78 ? -15.914 1.856 0.785 1.00 88.19 78 GLU A N 1
ATOM 583 C CA . GLU A 1 78 ? -15.940 2.051 -0.671 1.00 88.19 78 GLU A CA 1
ATOM 584 C C . GLU A 1 78 ? -14.763 1.370 -1.406 1.00 88.19 78 GLU A C 1
ATOM 586 O O . GLU A 1 78 ? -14.804 1.188 -2.627 1.00 88.19 78 GLU A O 1
ATOM 591 N N . ASP A 1 79 ? -13.723 0.941 -0.683 1.00 84.38 79 ASP A N 1
ATOM 592 C CA . ASP A 1 79 ? -12.548 0.269 -1.245 1.00 84.38 79 ASP A CA 1
ATOM 593 C C . ASP A 1 79 ? -12.811 -1.234 -1.473 1.00 84.38 79 ASP A C 1
ATOM 595 O O . ASP A 1 79 ? -12.779 -2.056 -0.555 1.00 84.38 79 ASP A O 1
ATOM 599 N N . SER A 1 80 ? -13.028 -1.616 -2.739 1.00 81.50 80 SER A N 1
ATOM 600 C CA . SER A 1 80 ? -13.292 -3.005 -3.148 1.00 81.50 80 SER A CA 1
ATOM 601 C C . SER A 1 80 ? -12.131 -3.977 -2.906 1.00 81.50 80 SER A C 1
ATOM 603 O O . SER A 1 80 ? -12.340 -5.192 -2.967 1.00 81.50 80 SER A O 1
ATOM 605 N N . ASP A 1 81 ? -10.919 -3.471 -2.660 1.00 83.56 81 ASP A N 1
ATOM 606 C CA . ASP A 1 81 ? -9.757 -4.300 -2.338 1.00 83.56 81 ASP A CA 1
ATOM 607 C C . ASP A 1 81 ? -9.692 -4.641 -0.837 1.00 83.56 81 ASP A C 1
ATOM 609 O O . ASP A 1 81 ? -8.920 -5.520 -0.432 1.00 83.56 81 ASP A O 1
ATOM 613 N N . VAL A 1 82 ? -10.506 -3.998 0.011 1.00 86.19 82 VAL A N 1
ATOM 614 C CA . VAL A 1 82 ? -10.571 -4.292 1.446 1.00 86.19 82 VAL A CA 1
ATOM 615 C C . VAL A 1 82 ? -11.425 -5.531 1.692 1.00 86.19 82 VAL A C 1
ATOM 617 O O . VAL A 1 82 ? -12.639 -5.541 1.523 1.00 86.19 82 VAL A O 1
ATOM 620 N N . VAL A 1 83 ? -10.782 -6.597 2.161 1.00 89.06 83 VAL A N 1
ATOM 621 C CA . VAL A 1 83 ? -11.453 -7.871 2.473 1.00 89.06 83 VAL A CA 1
ATOM 622 C C . VAL A 1 83 ? -11.803 -8.035 3.947 1.00 89.06 83 VAL A C 1
ATOM 624 O O . VAL A 1 83 ? -12.478 -8.992 4.322 1.00 89.06 83 VAL A O 1
ATOM 627 N N . GLY A 1 84 ? -11.338 -7.126 4.800 1.00 87.25 84 GLY A N 1
ATOM 628 C CA . GLY A 1 84 ? -11.642 -7.156 6.221 1.00 87.25 84 GLY A CA 1
ATOM 629 C C . GLY A 1 84 ? -11.061 -5.971 6.973 1.00 87.25 84 GLY A C 1
ATOM 630 O O . GLY A 1 84 ? -10.092 -5.348 6.534 1.00 87.25 84 GLY A O 1
ATOM 631 N N . VAL A 1 85 ? -11.651 -5.693 8.133 1.00 91.19 85 VAL A N 1
ATOM 632 C CA . VAL A 1 85 ? -11.229 -4.617 9.031 1.00 91.19 85 VAL A CA 1
ATOM 633 C C . VAL A 1 85 ? -10.980 -5.192 10.420 1.00 91.19 85 VAL A C 1
ATOM 635 O O . VAL A 1 85 ? -11.813 -5.924 10.955 1.00 91.19 85 VAL A O 1
ATOM 638 N N . ILE A 1 86 ? -9.829 -4.866 11.000 1.00 91.75 86 ILE A N 1
ATOM 639 C CA . ILE A 1 86 ? -9.494 -5.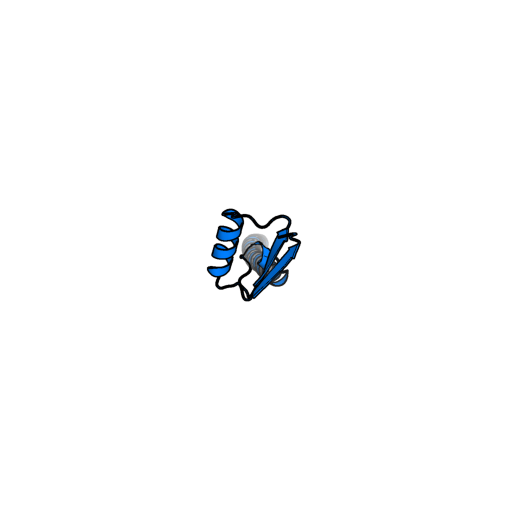147 12.395 1.00 91.75 86 ILE A CA 1
ATOM 640 C C . ILE A 1 86 ? -9.638 -3.839 13.161 1.00 91.75 86 ILE A C 1
ATOM 642 O O . ILE A 1 86 ? -9.003 -2.848 12.811 1.00 91.75 86 ILE A O 1
ATOM 646 N N . VAL A 1 87 ? -10.469 -3.841 14.202 1.00 92.19 87 VAL A N 1
ATOM 647 C CA . VAL A 1 87 ? -10.691 -2.660 15.038 1.00 92.19 87 VAL A CA 1
ATOM 648 C C . VAL A 1 87 ? -10.080 -2.894 16.413 1.00 92.19 87 VAL A C 1
ATOM 650 O O . VAL A 1 87 ? -10.505 -3.784 17.152 1.00 92.19 87 VAL A O 1
ATOM 653 N N . HIS A 1 88 ? -9.090 -2.082 16.761 1.00 92.31 88 HIS A N 1
ATOM 654 C CA . HIS A 1 88 ? -8.503 -2.029 18.091 1.00 92.31 88 HIS A CA 1
ATOM 655 C C . HIS A 1 88 ? -9.189 -0.933 18.895 1.00 92.31 88 HIS A C 1
ATOM 657 O O . HIS A 1 88 ? -9.112 0.238 18.542 1.00 92.31 88 HIS A O 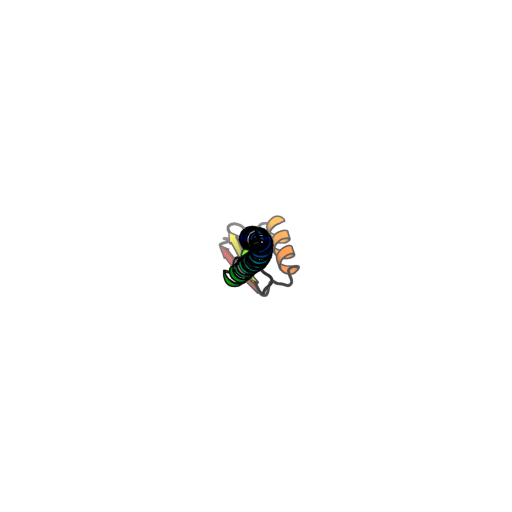1
ATOM 663 N N . ILE A 1 89 ? -9.872 -1.311 19.975 1.00 92.31 89 ILE A N 1
ATOM 664 C CA . ILE A 1 89 ? -10.613 -0.373 20.820 1.00 92.31 89 ILE A CA 1
ATOM 665 C C . ILE A 1 89 ? -9.919 -0.285 22.173 1.00 92.31 89 ILE A C 1
ATOM 667 O O . ILE A 1 89 ? -9.884 -1.255 22.931 1.00 92.31 89 ILE A O 1
ATOM 671 N N . ASN A 1 90 ? -9.391 0.894 22.477 1.00 90.81 90 ASN A N 1
ATOM 672 C CA . ASN A 1 90 ? -8.840 1.265 23.771 1.00 90.81 90 ASN A CA 1
ATOM 673 C C . ASN A 1 90 ? -9.504 2.565 24.242 1.00 90.81 90 ASN A C 1
ATOM 675 O O . ASN A 1 90 ? -8.905 3.643 24.258 1.00 90.81 90 ASN A O 1
ATOM 679 N N . SER A 1 91 ? -10.784 2.447 24.581 1.00 88.50 91 SER A N 1
ATOM 680 C CA . SER A 1 91 ? -11.633 3.560 24.986 1.00 88.50 91 SER A CA 1
ATOM 681 C C . SER A 1 91 ? -12.245 3.316 26.370 1.00 88.50 91 SER A C 1
ATOM 683 O O . SER A 1 91 ? -12.647 2.185 26.657 1.00 88.50 91 SER A O 1
ATOM 685 N N . PRO A 1 92 ? -12.341 4.346 27.235 1.00 87.00 92 PRO A N 1
ATOM 686 C CA . PRO A 1 92 ? -13.068 4.262 28.497 1.00 87.00 92 PRO A CA 1
ATOM 687 C C . PRO A 1 92 ? -14.598 4.352 28.331 1.00 87.00 92 PRO A C 1
ATOM 689 O O . PRO A 1 92 ? -15.308 4.140 29.316 1.00 87.00 92 PRO A O 1
ATOM 692 N N . GLY A 1 93 ? -15.100 4.685 27.137 1.00 74.94 93 GLY A N 1
ATOM 693 C CA . GLY A 1 93 ? -16.519 4.908 26.853 1.00 74.94 93 GLY A CA 1
ATOM 694 C C . GLY A 1 93 ? -16.736 5.798 25.645 1.00 74.94 93 GLY A C 1
ATOM 695 O O . GLY A 1 93 ? -15.902 6.710 25.434 1.00 74.94 93 GLY A O 1
#

Mean predicted aligned error: 15.22 Å

Nearest PDB structures (foldseek):
  7c7s-assembly1_B  TM=4.408E-01  e=6.433E+00  Homo sapiens
  3a44-assembly1_A  TM=3.696E-01  e=6.006E+00  Thermococcus kodakarensis KOD1

Sequence (93 aa):
MALDADILLDRRRLKKSVFRWRVVAAIAVLAVILIGLAGTGLNKGVFGTLGPRIVEVTIEGVITEDPYLLDALAAVEEDSDVVGVIVHINSPG

Radius of gyration: 30.34 Å; Cα contacts (8 Å, |Δi|>4): 57; chains: 1; bounding box: 65×23×82 Å

Foldseek 3Di:
DVVVVVVVVVVVVVVVVVVVVVVVVVVVVVVCVVVVCVPPCVCVVPVPPPAADEAEAEAAEADDPDVVSVVVVVVLVPDPSHPYYHYHYHYPD

pLDDT: mean 77.42, std 14.39, range [46.56, 93.44]

Secondary structure (DSSP, 8-state):
-HHHHHHHHHHHHHHHHHHHHHHHHHHHHHHHHHHHHHHSSTHHHHS---S-EEEEEEEESS----HHHHHHHHHHHH-TTEEEEEEEEE---